Protein AF-A0A382S0F1-F1 (afdb_monomer)

InterPro domains:
  IPR029052 Metallo-dependent phosphatase-like [G3DSA:3.60.21.10] (2-81)
  IPR029052 Metallo-dependent phosphatase-like [SSF56300] (12-71)

Foldseek 3Di:
DPDPVVPDPDDDPQAPEEAEAEAQQLVLVVVVVVLVVCVVPPDARHHYYYPDNQHHDDDRSVVSVVSVVVSVVVCCVPHVNDPDD

Secondary structure (DSSP, 8-state):
---GGGG------S-SEEEEE---TT-HHHHHHHHHHHHHH--TTEEEEE-S----SSTTHHHHHHHHHHHHHHHHHHH--SS--

Organism: NCBI:txid408172

Solvent-accessible surface area (backbone atoms only — not comparable to full-atom values): 5288 Å² total; per-residue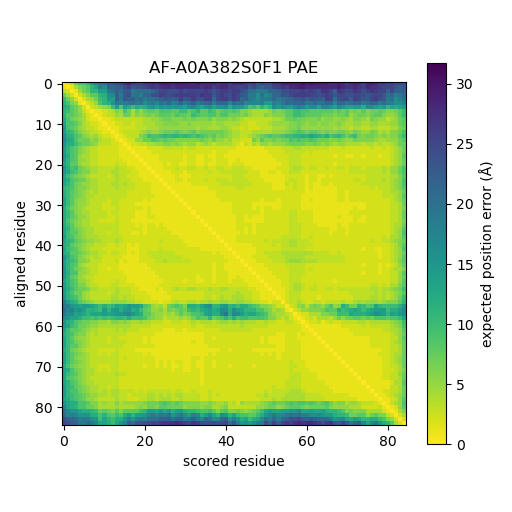 (Å²): 133,85,56,78,74,80,75,60,90,76,81,91,69,83,58,76,42,79,47,76,43,65,69,47,37,25,43,39,72,62,49,49,55,52,49,56,52,43,72,76,68,66,51,78,47,50,41,82,46,74,73,45,54,54,70,49,82,69,92,42,36,66,60,29,51,52,50,52,52,50,51,51,53,54,45,43,75,73,46,64,72,66,91,86,123

Sequence (85 aa):
MISQSESVIAVLKAARRVWAVSAVHGEVDRLRAIHNQLEQHFTPGDRLVYLGNYLGYGPRIIETVDELLLLRRAMLARFNLFDGD

pLDDT: mean 88.8, std 12.52, range [43.75, 98.38]

Radius of gyration: 14.51 Å; Cα contacts (8 Å, |Δi|>4): 84; chains: 1; bounding box: 34×23×39 Å

Nearest PDB structures (foldseek):
  4mcj-assembly4_H  TM=3.285E-01  e=2.073E+00  Parabacteroides distasonis ATCC 8503
  3g23-assembly1_B  TM=3.547E-01  e=3.579E+00  Novosphingobium aromaticivorans DSM 12444
  7dm2-assembly1_A  TM=3.017E-01  e=3.832E+00  Mycobacterium tuberculosis H37Rv
  7cem-assembly1_A  TM=3.146E-01  e=7.081E+00  Escherichia coli K-12

Mean predicted aligned error: 5.37 Å

Structure (mmCIF, N/CA/C/O backbone):
data_AF-A0A382S0F1-F1
#
_entry.id   AF-A0A382S0F1-F1
#
loop_
_atom_site.group_PDB
_atom_site.id
_atom_site.type_symbol
_atom_site.label_atom_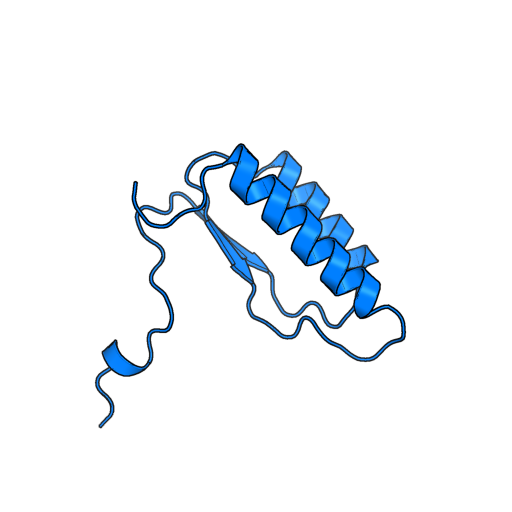id
_atom_site.label_alt_id
_atom_site.label_comp_id
_atom_site.label_asym_id
_atom_site.label_entity_id
_atom_site.label_seq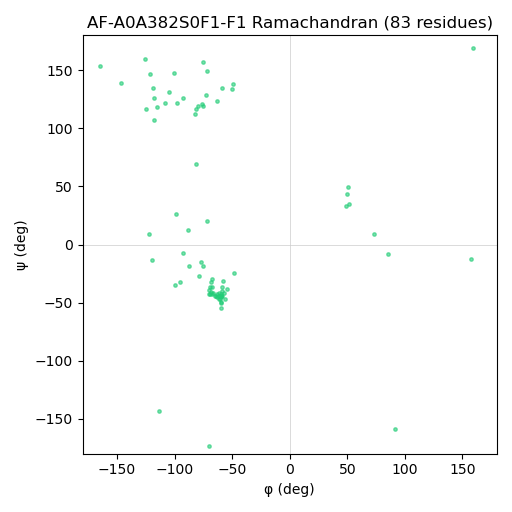_id
_atom_site.pdbx_PDB_ins_code
_atom_site.Cartn_x
_atom_site.Cartn_y
_atom_site.Cartn_z
_atom_site.occupancy
_atom_site.B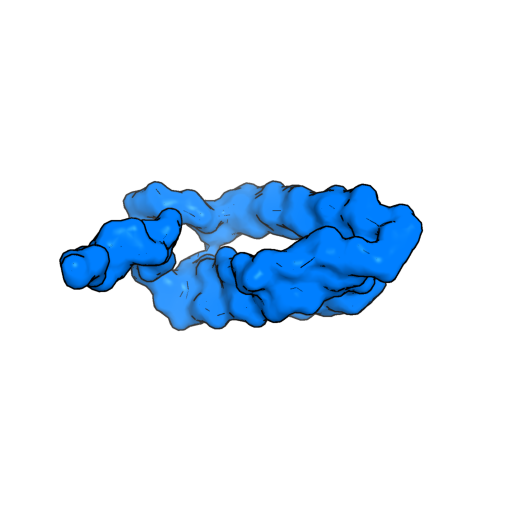_iso_or_equiv
_atom_site.auth_seq_id
_atom_site.auth_comp_id
_atom_site.auth_asym_id
_atom_site.auth_atom_id
_atom_site.pdbx_PDB_model_num
ATOM 1 N N . MET A 1 1 ? 22.026 -13.982 22.392 1.00 46.03 1 MET A N 1
ATOM 2 C CA . MET A 1 1 ? 20.702 -14.525 22.030 1.00 46.03 1 MET A CA 1
ATOM 3 C C . MET A 1 1 ? 19.774 -13.325 21.979 1.00 46.03 1 MET A C 1
ATOM 5 O O . MET A 1 1 ? 19.463 -12.797 23.035 1.00 46.03 1 MET A O 1
ATOM 9 N N . ILE A 1 2 ? 19.494 -12.798 20.783 1.00 54.91 2 ILE A N 1
ATOM 10 C CA . ILE A 1 2 ? 18.604 -11.638 20.615 1.00 54.91 2 ILE A CA 1
ATOM 11 C C . ILE A 1 2 ? 17.227 -12.082 21.113 1.00 54.91 2 ILE A C 1
ATOM 13 O O . ILE A 1 2 ? 16.725 -13.121 20.678 1.00 54.91 2 ILE A O 1
ATOM 17 N N . SER A 1 3 ? 16.670 -11.363 22.087 1.00 61.22 3 SER A N 1
ATOM 18 C CA . SER A 1 3 ? 15.304 -11.618 22.547 1.00 61.22 3 SER A CA 1
ATOM 19 C C . SER A 1 3 ? 14.372 -11.449 21.348 1.00 61.22 3 SER A C 1
ATOM 21 O O . SER A 1 3 ? 14.500 -10.470 20.624 1.00 61.22 3 SER A O 1
ATOM 23 N N . GLN A 1 4 ? 13.422 -12.364 21.134 1.00 58.19 4 GLN A N 1
ATOM 24 C CA . GLN A 1 4 ? 12.429 -12.300 20.041 1.00 58.19 4 GLN A CA 1
ATOM 25 C C . GLN A 1 4 ? 11.741 -10.921 19.919 1.00 58.19 4 GLN A C 1
ATOM 27 O O . GLN A 1 4 ? 11.298 -10.536 18.841 1.00 58.19 4 GLN A O 1
ATOM 32 N N . SER A 1 5 ? 11.690 -10.154 21.014 1.00 62.16 5 SER A N 1
ATOM 33 C CA . SER A 1 5 ? 11.177 -8.783 21.060 1.00 62.16 5 SER A CA 1
ATOM 34 C C . SER A 1 5 ? 12.023 -7.751 20.301 1.00 62.16 5 SER A C 1
ATOM 36 O O . SER A 1 5 ? 11.465 -6.778 19.812 1.00 62.16 5 SER A O 1
ATOM 38 N N . GLU A 1 6 ? 13.340 -7.933 20.182 1.00 68.25 6 GLU A N 1
ATOM 39 C CA . GLU A 1 6 ? 14.234 -6.976 19.501 1.00 68.25 6 GLU A CA 1
ATOM 40 C C . GLU A 1 6 ? 14.125 -7.037 17.968 1.00 68.25 6 GLU A C 1
ATOM 42 O O . GLU A 1 6 ? 14.504 -6.085 17.292 1.00 68.25 6 GLU A O 1
ATOM 47 N N . SER A 1 7 ? 13.581 -8.120 17.401 1.00 80.69 7 SER A N 1
ATOM 48 C CA . SER A 1 7 ? 13.402 -8.284 15.947 1.00 80.69 7 SER A CA 1
ATOM 49 C C . SER A 1 7 ? 12.039 -7.829 15.412 1.00 80.69 7 SER A C 1
ATOM 51 O O . SER A 1 7 ? 11.822 -7.831 14.200 1.00 80.69 7 SER A O 1
ATOM 53 N N . VAL A 1 8 ? 11.096 -7.466 16.286 1.00 82.88 8 VAL A N 1
ATOM 54 C CA . VAL A 1 8 ? 9.748 -7.055 15.874 1.00 82.88 8 VAL A CA 1
ATOM 55 C C . VAL A 1 8 ? 9.764 -5.587 15.456 1.00 82.88 8 VAL A C 1
ATOM 57 O O . VAL A 1 8 ? 9.927 -4.699 16.285 1.00 82.88 8 VAL A O 1
ATOM 60 N N . ILE A 1 9 ? 9.555 -5.329 14.164 1.00 82.19 9 ILE A N 1
ATOM 61 C CA . ILE A 1 9 ? 9.558 -3.968 13.599 1.00 82.19 9 ILE A CA 1
ATOM 62 C C . ILE A 1 9 ? 8.192 -3.266 13.665 1.00 82.19 9 ILE A C 1
ATOM 64 O O . ILE A 1 9 ? 8.130 -2.046 13.541 1.00 82.19 9 ILE A O 1
ATOM 68 N N . ALA A 1 10 ? 7.102 -4.022 13.838 1.00 84.25 10 ALA A N 1
ATOM 69 C CA . ALA A 1 10 ? 5.742 -3.510 14.011 1.00 84.25 10 ALA A CA 1
ATOM 70 C C . ALA A 1 10 ? 4.812 -4.606 14.558 1.00 84.25 10 ALA A C 1
ATOM 72 O O . ALA A 1 10 ? 5.024 -5.792 14.299 1.00 84.25 10 ALA A O 1
ATOM 73 N N . VAL A 1 11 ? 3.750 -4.210 15.267 1.00 86.12 11 VAL A N 1
ATOM 74 C CA . VAL A 1 11 ? 2.692 -5.115 15.745 1.00 86.12 11 VAL A CA 1
ATOM 75 C C . VAL A 1 11 ? 1.344 -4.603 15.258 1.00 86.12 11 VAL A C 1
ATOM 77 O O . VAL A 1 11 ? 0.908 -3.531 15.666 1.00 86.12 11 VAL A O 1
ATOM 80 N N . LEU A 1 12 ? 0.659 -5.391 14.428 1.00 86.25 12 LEU A N 1
ATOM 81 C CA . LEU A 1 12 ? -0.715 -5.097 14.026 1.00 86.25 12 LEU A CA 1
ATOM 82 C C . LEU A 1 12 ? -1.663 -5.419 15.188 1.00 86.25 12 LEU A C 1
ATOM 84 O O . LEU A 1 12 ? -1.746 -6.567 15.625 1.00 86.25 12 LEU A O 1
ATOM 88 N N . LYS A 1 13 ? -2.387 -4.414 15.683 1.00 82.56 13 LYS A N 1
ATOM 89 C CA . LYS A 1 13 ? -3.363 -4.566 16.773 1.00 82.56 13 LYS A CA 1
ATOM 90 C C . LYS A 1 13 ? -4.791 -4.625 16.233 1.00 82.56 13 LYS A C 1
ATOM 92 O O . LYS A 1 13 ? -5.099 -3.994 15.221 1.00 82.56 13 LYS A O 1
ATOM 97 N N . ALA A 1 14 ? -5.640 -5.390 16.927 1.00 79.69 14 ALA A N 1
ATOM 98 C CA . ALA A 1 14 ? -7.087 -5.483 16.692 1.00 79.69 14 ALA A CA 1
ATOM 99 C C . ALA A 1 14 ? -7.489 -5.711 15.216 1.00 79.69 14 ALA A C 1
ATOM 101 O O . ALA A 1 14 ? -8.517 -5.223 14.753 1.00 79.69 14 ALA A O 1
ATOM 102 N N . ALA A 1 15 ? -6.669 -6.441 14.451 1.00 87.44 15 ALA A N 1
ATOM 103 C CA . ALA A 1 15 ? -6.926 -6.680 13.036 1.00 87.44 15 ALA A CA 1
ATOM 104 C C . ALA A 1 15 ? -8.034 -7.725 12.857 1.00 87.44 15 ALA A C 1
ATOM 106 O O . ALA A 1 15 ? -7.881 -8.874 13.269 1.00 87.44 15 ALA A O 1
ATOM 107 N N . ARG A 1 16 ? -9.122 -7.352 12.178 1.00 90.62 16 ARG A N 1
ATOM 108 C CA . ARG A 1 16 ? -10.179 -8.295 11.782 1.00 90.62 16 ARG A CA 1
ATOM 109 C C . ARG A 1 16 ? -9.689 -9.249 10.693 1.00 90.62 16 ARG A C 1
ATOM 111 O O . ARG A 1 16 ? -9.981 -10.442 10.711 1.00 90.62 16 ARG A O 1
ATOM 118 N N . ARG A 1 17 ? -8.956 -8.701 9.725 1.00 94.81 17 ARG A N 1
ATOM 119 C CA . ARG A 1 17 ? -8.335 -9.417 8.610 1.00 94.81 17 ARG A CA 1
ATOM 120 C C . ARG A 1 17 ? -7.032 -8.722 8.251 1.00 94.81 17 ARG A C 1
ATOM 122 O O . ARG A 1 17 ? -6.985 -7.496 8.208 1.00 94.81 17 ARG A O 1
ATOM 129 N N . VAL A 1 18 ? -5.996 -9.503 7.962 1.00 94.94 18 VAL A N 1
ATOM 130 C CA . VAL A 1 18 ? -4.726 -8.984 7.449 1.00 94.94 18 VAL A CA 1
ATOM 131 C C . VAL A 1 18 ? -4.594 -9.367 5.982 1.00 94.94 18 VAL A C 1
ATOM 133 O O . VAL A 1 18 ? -4.626 -10.546 5.635 1.00 94.94 18 VAL A O 1
ATOM 136 N N . TRP A 1 19 ? -4.445 -8.361 5.132 1.00 96.69 19 TRP A N 1
ATOM 137 C CA . TRP A 1 19 ? -4.097 -8.509 3.727 1.00 96.69 19 TRP A CA 1
ATOM 138 C C . TRP A 1 19 ? -2.584 -8.406 3.595 1.00 96.69 19 TRP A C 1
ATOM 140 O O . TRP A 1 19 ? -2.001 -7.427 4.054 1.00 96.69 19 TRP A O 1
ATOM 150 N N . ALA A 1 20 ? -1.952 -9.400 2.977 1.00 96.94 20 ALA A N 1
ATOM 151 C CA . ALA A 1 20 ? -0.517 -9.403 2.733 1.00 96.94 20 ALA A CA 1
ATOM 152 C C . ALA A 1 20 ? -0.246 -9.368 1.228 1.00 96.94 20 ALA A C 1
ATOM 154 O O . ALA A 1 20 ? -0.628 -10.288 0.507 1.00 96.94 20 ALA A O 1
ATOM 155 N N . VAL A 1 21 ? 0.420 -8.313 0.761 1.00 97.00 21 VAL A N 1
ATOM 156 C CA . VAL A 1 21 ? 0.880 -8.205 -0.627 1.00 97.00 21 VAL A CA 1
ATOM 157 C C . VAL A 1 21 ? 2.346 -8.618 -0.677 1.00 97.00 21 VAL A C 1
ATOM 159 O O . VAL A 1 21 ? 3.190 -8.058 0.028 1.00 97.00 21 VAL A O 1
ATOM 162 N N . SER A 1 22 ? 2.638 -9.635 -1.486 1.00 95.12 22 SER A N 1
ATOM 163 C CA . SER A 1 22 ? 3.993 -10.137 -1.716 1.00 95.12 22 SER A CA 1
ATOM 164 C C . SER A 1 22 ? 4.842 -9.144 -2.521 1.00 95.12 22 SER A C 1
ATOM 166 O O . SER A 1 22 ? 4.415 -8.031 -2.820 1.00 95.12 22 SER A O 1
ATOM 168 N N . ALA A 1 23 ? 6.050 -9.561 -2.900 1.00 95.19 23 ALA A N 1
ATOM 169 C CA . ALA A 1 23 ? 6.946 -8.769 -3.733 1.00 95.19 23 ALA A CA 1
ATOM 170 C C . ALA A 1 23 ? 6.259 -8.226 -5.002 1.00 95.19 23 ALA A C 1
ATOM 172 O O . ALA A 1 23 ? 5.572 -8.970 -5.704 1.00 95.19 23 ALA A O 1
ATOM 173 N N . VAL A 1 24 ? 6.468 -6.936 -5.286 1.00 94.94 24 VAL A N 1
ATOM 174 C CA . VAL A 1 24 ? 5.822 -6.215 -6.401 1.00 94.94 24 VAL A CA 1
ATOM 175 C C . VAL A 1 24 ? 6.747 -6.094 -7.614 1.00 94.94 24 VAL A C 1
ATOM 177 O O . VAL A 1 24 ? 6.284 -6.147 -8.748 1.00 94.94 24 VAL A O 1
ATOM 180 N N . HIS A 1 25 ? 8.052 -5.939 -7.392 1.00 94.56 25 HIS A N 1
ATOM 181 C CA . HIS A 1 25 ? 9.089 -5.896 -8.425 1.00 94.56 25 HIS A CA 1
ATOM 182 C C . HIS A 1 25 ? 8.846 -4.906 -9.583 1.00 94.56 25 HIS A C 1
ATOM 184 O O . HIS A 1 25 ? 9.251 -5.162 -10.713 1.00 94.56 25 HIS A O 1
ATOM 190 N N . GLY A 1 26 ? 8.243 -3.745 -9.325 1.00 95.25 26 GLY A N 1
ATOM 191 C CA . GLY A 1 26 ? 8.007 -2.739 -10.369 1.00 95.25 26 GLY A CA 1
ATOM 192 C C . GLY A 1 26 ? 6.891 -3.087 -11.368 1.00 95.25 26 GLY A C 1
ATOM 193 O O . GLY A 1 26 ? 6.733 -2.399 -12.379 1.00 95.25 26 GLY A O 1
ATOM 194 N N . GLU A 1 27 ? 6.117 -4.148 -11.114 1.00 94.81 27 GLU A N 1
ATOM 195 C CA . GLU A 1 27 ? 5.018 -4.602 -11.974 1.00 94.81 27 GLU A CA 1
ATOM 196 C C . GLU A 1 27 ? 3.741 -3.783 -11.723 1.00 94.81 27 GLU A C 1
ATOM 198 O O . GLU A 1 27 ? 2.752 -4.280 -11.177 1.00 94.81 27 GLU A O 1
ATOM 203 N N . VAL A 1 28 ? 3.761 -2.504 -12.115 1.00 96.25 28 VAL A N 1
ATOM 204 C CA . VAL A 1 28 ? 2.690 -1.534 -11.817 1.00 96.25 28 VAL A CA 1
ATOM 205 C C . VAL A 1 28 ? 1.294 -1.996 -12.255 1.00 96.25 28 VAL A C 1
ATOM 207 O O . VAL A 1 28 ? 0.327 -1.811 -11.522 1.00 96.25 28 VAL A O 1
ATOM 210 N N . ASP A 1 29 ? 1.167 -2.658 -13.405 1.00 96.69 29 ASP A N 1
ATOM 211 C CA . ASP A 1 29 ? -0.141 -3.097 -13.911 1.00 96.69 29 ASP A CA 1
ATOM 212 C C . ASP A 1 29 ? -0.734 -4.228 -13.056 1.00 96.69 29 ASP A C 1
ATOM 214 O O . ASP A 1 29 ? -1.935 -4.254 -12.780 1.00 96.69 29 ASP A O 1
ATOM 218 N N . ARG A 1 30 ? 0.120 -5.135 -12.564 1.00 95.94 30 ARG A N 1
ATOM 219 C CA . ARG A 1 30 ? -0.296 -6.186 -11.624 1.00 95.94 30 ARG A CA 1
ATOM 220 C C . ARG A 1 30 ? -0.636 -5.596 -10.262 1.00 95.94 30 ARG A C 1
ATOM 222 O O . ARG A 1 30 ? -1.617 -6.013 -9.650 1.00 95.94 30 ARG A O 1
ATOM 229 N N . LEU A 1 31 ? 0.139 -4.610 -9.809 1.00 97.06 31 LEU A N 1
ATOM 230 C CA . LEU A 1 31 ? -0.138 -3.903 -8.564 1.00 97.06 31 LEU A CA 1
ATOM 231 C C . LEU A 1 31 ? -1.504 -3.206 -8.613 1.00 97.06 31 LEU A C 1
ATOM 233 O O . LEU A 1 31 ? -2.308 -3.394 -7.705 1.00 97.06 31 LEU A O 1
ATOM 237 N N . ARG A 1 32 ? -1.813 -2.491 -9.702 1.00 98.12 32 ARG A N 1
ATOM 238 C CA . ARG A 1 32 ? -3.126 -1.862 -9.926 1.00 98.12 32 ARG A CA 1
ATOM 239 C C . ARG A 1 32 ? -4.270 -2.868 -9.883 1.00 98.12 32 ARG A C 1
ATOM 241 O O . ARG A 1 32 ? -5.304 -2.599 -9.281 1.00 98.12 32 ARG A O 1
ATOM 248 N N . ALA A 1 33 ? -4.091 -4.049 -10.475 1.00 98.38 33 ALA A N 1
ATOM 249 C CA . ALA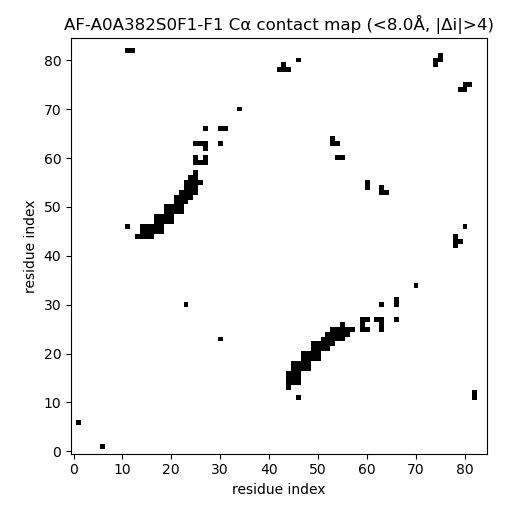 A 1 33 ? -5.104 -5.100 -10.405 1.00 98.38 33 ALA A CA 1
ATOM 250 C C . ALA A 1 33 ? -5.368 -5.550 -8.955 1.00 98.38 33 ALA A C 1
ATOM 252 O O . ALA A 1 33 ? -6.525 -5.693 -8.560 1.00 98.38 33 ALA A O 1
ATOM 253 N N . ILE A 1 34 ? -4.315 -5.707 -8.145 1.00 97.81 34 ILE A N 1
ATOM 254 C CA . ILE A 1 34 ? -4.439 -6.014 -6.711 1.00 97.81 34 ILE A CA 1
ATOM 255 C C . ILE A 1 34 ? -5.122 -4.861 -5.965 1.00 97.81 34 ILE A C 1
ATOM 257 O O . ILE A 1 34 ? -6.024 -5.101 -5.168 1.00 97.81 34 ILE A O 1
ATOM 261 N N . HIS A 1 35 ? -4.732 -3.616 -6.237 1.00 98.06 35 HIS A N 1
ATOM 262 C CA . HIS A 1 35 ? -5.324 -2.425 -5.625 1.00 98.06 35 HIS A CA 1
ATOM 263 C C . HIS A 1 35 ? -6.824 -2.321 -5.898 1.00 98.06 35 HIS A C 1
ATOM 265 O O . HIS A 1 35 ? -7.592 -2.118 -4.963 1.00 98.06 35 HIS A O 1
ATOM 271 N N . ASN A 1 36 ? -7.256 -2.575 -7.134 1.00 98.00 36 ASN A N 1
ATOM 272 C CA . ASN A 1 36 ? -8.676 -2.608 -7.484 1.00 98.00 36 ASN A CA 1
ATOM 273 C C . ASN A 1 36 ? -9.446 -3.662 -6.672 1.00 98.00 36 ASN A C 1
ATOM 275 O O . ASN A 1 36 ? -10.566 -3.408 -6.237 1.00 98.00 36 ASN A O 1
ATOM 279 N N . GLN A 1 37 ? -8.854 -4.839 -6.438 1.00 97.75 37 GLN A N 1
ATOM 280 C CA . GLN A 1 37 ? -9.469 -5.867 -5.590 1.00 97.75 37 GLN A CA 1
ATOM 281 C C . GLN A 1 37 ? -9.511 -5.444 -4.117 1.00 97.75 37 GLN A C 1
ATOM 283 O O . GLN A 1 37 ? -10.522 -5.648 -3.446 1.00 97.75 37 GLN A O 1
ATOM 288 N N . LEU A 1 38 ? -8.447 -4.816 -3.612 1.00 96.75 38 LEU A N 1
ATOM 289 C CA . LEU A 1 38 ? -8.434 -4.272 -2.256 1.00 96.75 38 LEU A CA 1
ATOM 290 C C . LEU A 1 38 ? -9.537 -3.223 -2.090 1.00 96.75 38 LEU A C 1
ATOM 292 O O . LEU A 1 38 ? -10.346 -3.348 -1.184 1.00 96.75 38 LEU A O 1
ATOM 296 N N . GLU A 1 39 ? -9.654 -2.244 -2.982 1.00 94.62 39 GLU A N 1
ATOM 297 C CA . GLU A 1 39 ? -10.682 -1.198 -2.877 1.00 94.62 39 GLU A CA 1
ATOM 298 C C . GLU A 1 39 ? -12.121 -1.735 -2.847 1.00 94.62 39 GLU A C 1
ATOM 300 O O . GLU A 1 39 ? -12.978 -1.141 -2.193 1.00 94.62 39 GLU A O 1
ATOM 305 N N . GLN A 1 40 ? -12.384 -2.862 -3.512 1.00 96.06 40 GLN A N 1
ATOM 306 C CA . GLN A 1 40 ? -13.704 -3.502 -3.544 1.00 96.06 40 GLN A CA 1
ATOM 307 C C . GLN A 1 40 ? -14.026 -4.311 -2.281 1.00 96.06 40 GLN A C 1
ATOM 309 O O . GLN A 1 40 ? -15.199 -4.483 -1.946 1.00 96.06 40 GLN A O 1
ATOM 314 N N . HIS A 1 41 ? -13.011 -4.829 -1.587 1.00 96.38 41 HIS A N 1
ATOM 315 C CA . HIS A 1 41 ? -13.194 -5.813 -0.515 1.00 96.38 41 HIS A CA 1
ATOM 316 C C . HIS A 1 41 ? -12.686 -5.366 0.855 1.00 96.38 41 HIS A C 1
ATOM 318 O O . HIS A 1 41 ? -12.999 -6.014 1.859 1.00 96.38 41 HIS A O 1
ATOM 324 N N . PHE A 1 42 ? -11.904 -4.292 0.912 1.00 96.31 42 PHE A N 1
ATOM 325 C CA . PHE A 1 42 ? -11.349 -3.769 2.148 1.00 96.31 42 PHE A CA 1
ATOM 326 C C . PHE A 1 42 ? -12.446 -3.090 2.966 1.00 96.31 42 PHE A C 1
ATOM 328 O O . PHE A 1 42 ? -13.197 -2.245 2.476 1.00 96.31 42 PHE A O 1
ATOM 335 N N . THR A 1 43 ? -12.542 -3.474 4.234 1.00 94.62 43 THR A N 1
ATOM 336 C CA . THR A 1 43 ? -13.554 -2.962 5.165 1.00 94.62 43 THR A CA 1
ATOM 337 C C . THR A 1 43 ? -12.893 -2.396 6.418 1.00 94.62 43 THR A C 1
ATOM 339 O O . THR A 1 43 ? -11.771 -2.800 6.730 1.00 94.62 43 THR A O 1
ATOM 342 N N . PRO A 1 44 ? -13.577 -1.533 7.193 1.00 92.44 44 PRO A N 1
ATOM 343 C CA . PRO A 1 44 ? -13.063 -1.072 8.482 1.00 92.44 44 PRO A CA 1
ATOM 344 C C . PRO A 1 44 ? -12.584 -2.231 9.376 1.00 92.44 44 PRO A C 1
ATOM 346 O O . PRO A 1 44 ? -13.220 -3.285 9.437 1.00 92.44 44 PRO A O 1
ATOM 349 N N . GLY A 1 45 ? -11.442 -2.040 10.041 1.00 90.81 45 GLY A N 1
ATOM 350 C CA . GLY A 1 45 ? -10.785 -3.057 10.874 1.00 90.81 45 GLY A CA 1
ATOM 351 C C . GLY A 1 45 ? -9.868 -4.031 10.121 1.00 90.81 45 GLY A C 1
ATOM 352 O O . GLY A 1 45 ? -9.145 -4.802 10.759 1.00 90.81 45 GLY A O 1
ATOM 353 N N . ASP A 1 46 ? -9.853 -4.009 8.786 1.00 94.44 46 ASP A N 1
ATOM 354 C CA . ASP A 1 46 ? -8.827 -4.709 8.013 1.00 94.44 46 ASP A CA 1
ATOM 355 C C . ASP A 1 46 ? -7.478 -3.979 8.130 1.00 94.44 46 ASP A C 1
ATOM 357 O O . ASP A 1 46 ? -7.410 -2.757 8.276 1.00 94.44 46 ASP A O 1
ATOM 361 N N . ARG A 1 47 ? -6.377 -4.730 8.054 1.00 93.44 47 ARG A N 1
ATOM 362 C CA . ARG A 1 47 ? -5.006 -4.205 8.017 1.00 93.44 47 ARG A CA 1
ATOM 363 C C . ARG A 1 47 ? -4.313 -4.679 6.744 1.00 93.44 47 ARG A C 1
ATOM 365 O O . ARG A 1 47 ? -4.565 -5.787 6.277 1.00 93.44 47 ARG A O 1
ATOM 372 N N . LEU A 1 48 ? -3.434 -3.848 6.192 1.00 93.62 48 LEU A N 1
ATOM 373 C CA . LEU A 1 48 ? -2.670 -4.141 4.980 1.00 93.62 48 LEU A CA 1
ATOM 374 C C . LEU A 1 48 ? -1.178 -4.148 5.309 1.00 93.62 48 LEU A C 1
ATOM 376 O O . LEU A 1 48 ? -0.658 -3.169 5.842 1.00 93.62 48 LEU A O 1
ATOM 380 N N . VAL A 1 49 ? -0.497 -5.238 4.970 1.00 94.12 49 VAL A N 1
ATOM 381 C CA . VAL A 1 49 ? 0.956 -5.358 5.042 1.00 94.12 49 VAL A CA 1
ATOM 382 C C . VAL A 1 49 ? 1.514 -5.612 3.653 1.00 94.12 49 VAL A C 1
ATOM 384 O O . VAL A 1 49 ? 1.024 -6.445 2.893 1.00 94.12 49 VAL A O 1
ATOM 387 N N . TYR A 1 50 ? 2.573 -4.891 3.336 1.00 95.25 50 TYR A N 1
ATOM 388 C CA . TYR A 1 50 ? 3.381 -5.155 2.168 1.00 95.25 50 TYR A CA 1
ATOM 389 C C . TYR A 1 50 ? 4.691 -5.808 2.602 1.00 95.25 50 TYR A C 1
ATOM 391 O O . TYR A 1 50 ? 5.365 -5.314 3.505 1.00 95.25 50 TYR A O 1
ATOM 399 N N . LEU A 1 51 ? 5.065 -6.906 1.947 1.00 94.38 51 LEU A N 1
ATOM 400 C CA . LEU A 1 51 ? 6.227 -7.718 2.326 1.00 94.38 51 LEU A CA 1
ATOM 401 C C . LEU A 1 51 ? 7.543 -7.251 1.673 1.00 94.38 51 LEU A C 1
ATOM 403 O O . LEU A 1 51 ? 8.549 -7.953 1.733 1.00 94.38 51 LEU A O 1
ATOM 407 N N . GLY A 1 52 ? 7.551 -6.061 1.068 1.00 92.38 52 GLY A N 1
ATOM 408 C CA . GLY A 1 52 ? 8.740 -5.449 0.478 1.00 92.38 52 GLY A CA 1
ATOM 409 C C . GLY A 1 52 ? 8.943 -5.774 -1.001 1.00 92.38 52 GLY A C 1
ATOM 410 O O . GLY A 1 52 ? 8.002 -6.094 -1.724 1.00 92.38 52 GLY A O 1
ATOM 411 N N . ASN A 1 53 ? 10.193 -5.634 -1.460 1.00 94.69 53 ASN A N 1
ATOM 412 C CA . ASN A 1 53 ? 10.599 -5.816 -2.859 1.00 94.69 53 ASN A CA 1
ATOM 413 C C . ASN A 1 53 ? 9.716 -5.034 -3.848 1.00 94.69 53 ASN A C 1
ATOM 415 O O . ASN A 1 53 ? 9.301 -5.551 -4.885 1.00 94.69 53 ASN A O 1
ATOM 419 N N . TYR A 1 54 ? 9.404 -3.780 -3.506 1.00 93.81 54 TYR A N 1
ATOM 420 C CA . TYR A 1 54 ? 8.633 -2.878 -4.370 1.00 93.81 54 TYR A CA 1
ATOM 421 C C . TYR A 1 54 ? 9.384 -2.552 -5.645 1.00 93.81 54 TYR A C 1
ATOM 423 O O . TYR A 1 54 ? 8.830 -2.571 -6.742 1.00 93.81 54 TYR A O 1
ATOM 431 N N . LEU A 1 55 ? 10.667 -2.261 -5.456 1.00 90.75 55 LEU A N 1
ATOM 432 C CA . LEU A 1 55 ? 11.598 -1.927 -6.508 1.00 90.75 55 LEU A CA 1
ATOM 433 C C . LEU A 1 55 ? 12.025 -3.251 -7.142 1.00 90.75 55 LEU A C 1
ATOM 435 O O . LEU A 1 55 ? 12.521 -4.146 -6.458 1.00 90.75 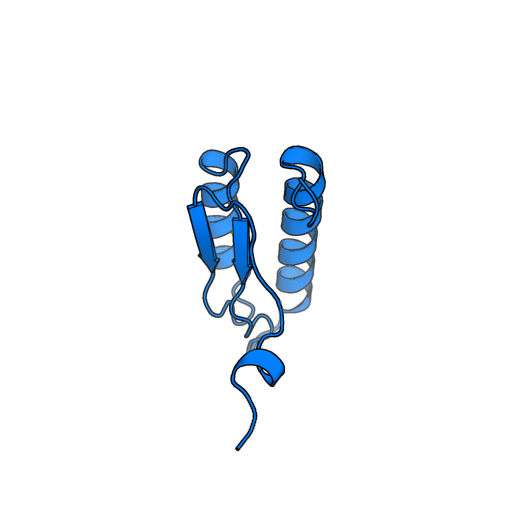55 LEU A O 1
ATOM 439 N N . GLY A 1 56 ? 11.745 -3.407 -8.428 1.00 79.69 56 GLY A N 1
ATOM 440 C CA . GLY A 1 56 ? 12.231 -4.538 -9.207 1.00 79.69 56 GLY A CA 1
ATOM 441 C C . GLY A 1 56 ? 13.212 -4.087 -10.265 1.00 79.69 56 GLY A C 1
ATOM 442 O O . GLY A 1 56 ? 13.991 -3.158 -10.059 1.00 79.69 56 GLY A O 1
ATOM 443 N N . TYR A 1 57 ? 13.136 -4.751 -11.410 1.00 75.94 57 TYR A N 1
ATOM 444 C CA . TYR A 1 57 ? 14.016 -4.529 -12.544 1.00 75.94 57 TYR A CA 1
ATOM 445 C C . TYR A 1 57 ? 13.152 -4.051 -13.710 1.00 75.94 57 TYR A C 1
ATOM 447 O O . TYR A 1 57 ? 12.370 -4.818 -14.259 1.00 75.94 57 TYR A O 1
ATOM 455 N N . GLY A 1 58 ? 13.234 -2.769 -14.060 1.00 74.12 58 GLY A N 1
ATOM 456 C CA . GLY A 1 58 ? 12.441 -2.224 -15.160 1.00 74.12 58 GLY A CA 1
ATOM 457 C C . GLY A 1 58 ? 12.268 -0.706 -15.101 1.00 74.12 58 GLY A C 1
A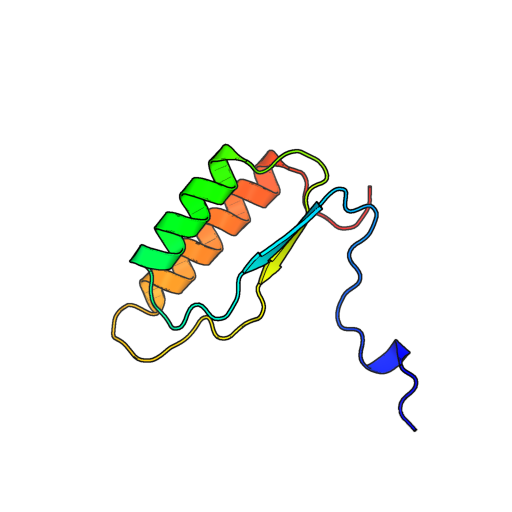TOM 458 O O . GLY A 1 58 ? 12.596 -0.084 -14.091 1.00 74.12 58 GLY A O 1
ATOM 459 N N . PRO A 1 59 ? 11.745 -0.089 -16.174 1.00 86.94 59 PRO A N 1
ATOM 460 C CA . PRO A 1 59 ? 11.679 1.368 -16.291 1.00 86.94 59 PRO A CA 1
ATOM 461 C C . PRO A 1 59 ? 10.547 2.011 -15.470 1.00 86.94 59 PRO A C 1
ATOM 463 O O . PRO A 1 59 ? 10.574 3.216 -15.245 1.00 86.94 59 PRO A O 1
ATOM 466 N N . ARG A 1 60 ? 9.564 1.231 -14.993 1.00 93.88 60 ARG A N 1
ATOM 467 C CA . ARG A 1 60 ? 8.321 1.734 -14.364 1.00 93.88 60 ARG A CA 1
ATOM 468 C C . ARG A 1 60 ? 8.340 1.726 -12.831 1.00 93.88 60 ARG A C 1
ATOM 470 O O . ARG A 1 60 ? 7.302 1.635 -12.175 1.00 93.88 60 ARG A O 1
ATOM 477 N N . ILE A 1 61 ? 9.530 1.807 -12.236 1.00 94.69 61 ILE A N 1
ATOM 478 C CA . ILE A 1 61 ? 9.690 1.809 -10.774 1.00 94.69 61 ILE A CA 1
ATOM 479 C C . ILE A 1 61 ? 9.018 3.039 -10.153 1.00 94.69 61 ILE A C 1
ATOM 481 O O . ILE A 1 61 ? 8.324 2.899 -9.150 1.00 94.69 61 ILE A O 1
ATOM 485 N N . ILE A 1 62 ? 9.176 4.219 -10.765 1.00 95.88 62 ILE A N 1
ATOM 486 C CA . ILE A 1 62 ? 8.552 5.460 -10.277 1.00 95.88 62 ILE A CA 1
ATOM 487 C C . ILE A 1 62 ? 7.027 5.310 -10.261 1.00 95.88 62 ILE A C 1
ATOM 489 O O . ILE A 1 62 ? 6.415 5.503 -9.218 1.00 95.88 62 ILE A O 1
ATOM 493 N N . GLU A 1 63 ? 6.433 4.839 -11.361 1.00 97.44 63 GLU A N 1
ATOM 494 C CA . GLU A 1 63 ? 4.986 4.595 -11.445 1.00 97.44 63 GLU A CA 1
ATOM 495 C C . GLU A 1 63 ? 4.498 3.597 -10.384 1.00 97.44 63 GLU A C 1
ATOM 497 O O . GLU A 1 63 ? 3.414 3.753 -9.829 1.00 97.44 63 GLU A O 1
ATOM 502 N N . THR A 1 64 ? 5.306 2.581 -10.070 1.00 96.94 64 THR A N 1
ATOM 503 C CA . THR A 1 64 ? 4.987 1.605 -9.017 1.00 96.94 64 THR A CA 1
ATOM 504 C C . THR A 1 64 ? 4.981 2.253 -7.633 1.00 96.94 64 THR A C 1
ATOM 506 O O . THR A 1 64 ? 4.101 1.973 -6.821 1.00 96.94 64 THR A O 1
ATOM 509 N N . VAL A 1 65 ? 5.948 3.129 -7.346 1.00 97.06 65 VAL A N 1
ATOM 510 C CA . VAL A 1 65 ? 6.002 3.870 -6.077 1.00 97.06 65 VAL A CA 1
ATOM 511 C C . VAL A 1 65 ? 4.840 4.858 -5.978 1.00 97.06 65 VAL A C 1
ATOM 513 O O . VAL A 1 65 ? 4.199 4.930 -4.929 1.00 97.06 65 VAL A O 1
ATOM 516 N N . ASP A 1 66 ? 4.520 5.568 -7.060 1.00 98.12 66 ASP A N 1
ATOM 517 C CA . ASP A 1 66 ? 3.382 6.489 -7.108 1.00 98.12 66 ASP A CA 1
ATOM 518 C C . ASP A 1 66 ? 2.060 5.765 -6.831 1.00 98.12 66 ASP A C 1
ATOM 520 O O . ASP A 1 66 ? 1.248 6.243 -6.035 1.00 98.12 66 ASP A O 1
ATOM 524 N N . GLU A 1 67 ? 1.877 4.581 -7.415 1.00 97.94 67 GLU A N 1
ATOM 525 C CA . GLU A 1 67 ? 0.717 3.716 -7.194 1.00 97.94 67 GLU A CA 1
ATOM 526 C C . GLU A 1 67 ? 0.621 3.239 -5.730 1.00 97.94 67 GLU A C 1
ATOM 528 O O . GLU A 1 67 ? -0.441 3.330 -5.110 1.00 97.94 67 GLU A O 1
ATOM 533 N N . LEU A 1 68 ? 1.735 2.805 -5.121 1.00 97.69 68 LEU A N 1
ATOM 534 C CA . LEU A 1 68 ? 1.781 2.442 -3.694 1.00 97.69 68 LEU A CA 1
ATOM 535 C C . LEU A 1 68 ? 1.388 3.619 -2.791 1.00 97.69 68 LEU A C 1
ATOM 537 O O . LEU A 1 68 ? 0.618 3.461 -1.838 1.00 97.69 68 LEU A O 1
ATOM 541 N N . LEU A 1 69 ? 1.916 4.812 -3.080 1.00 97.75 69 LEU A N 1
ATOM 542 C CA . LEU A 1 69 ? 1.614 6.020 -2.318 1.00 97.75 69 LEU A CA 1
ATOM 543 C C . LEU A 1 69 ? 0.159 6.458 -2.508 1.00 97.75 69 LEU A C 1
ATOM 545 O O . LEU A 1 69 ? -0.460 6.919 -1.546 1.00 97.75 69 LEU A O 1
ATOM 549 N N . LEU A 1 70 ? -0.394 6.304 -3.714 1.00 97.75 70 LEU A N 1
ATOM 550 C CA . LEU A 1 70 ? -1.793 6.593 -4.014 1.00 97.75 70 LEU A CA 1
ATOM 551 C C . LEU A 1 70 ? -2.727 5.733 -3.162 1.00 97.75 70 LEU A C 1
ATOM 553 O O . LEU A 1 70 ? -3.530 6.292 -2.408 1.00 97.75 70 LEU A O 1
ATOM 557 N N . LEU A 1 71 ? -2.563 4.406 -3.203 1.00 97.06 71 LEU A N 1
ATOM 558 C CA . LEU A 1 71 ? -3.381 3.502 -2.396 1.00 97.06 71 LEU A CA 1
ATOM 559 C C . LEU A 1 71 ? -3.212 3.794 -0.904 1.00 97.06 71 LEU A C 1
ATOM 561 O O . LEU A 1 71 ? -4.200 3.893 -0.178 1.00 97.06 71 LEU A O 1
ATOM 565 N N . ARG A 1 72 ? -1.972 3.980 -0.429 1.00 95.44 72 ARG A N 1
ATOM 566 C CA . ARG A 1 72 ? -1.710 4.251 0.992 1.00 95.44 72 ARG A CA 1
ATOM 567 C C . ARG A 1 72 ? -2.485 5.472 1.483 1.00 95.44 72 ARG A C 1
ATOM 569 O O . ARG A 1 72 ? -3.107 5.403 2.541 1.00 95.44 72 ARG A O 1
ATOM 576 N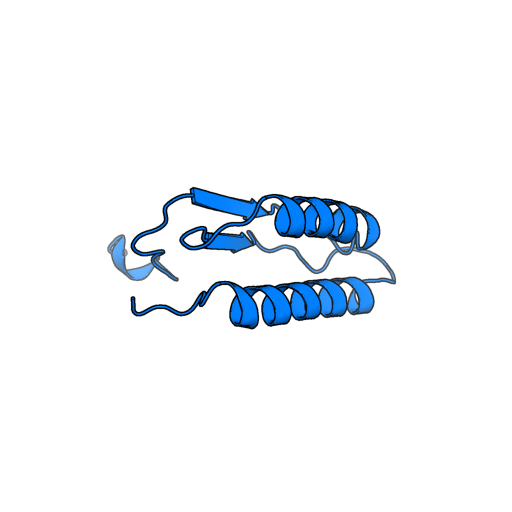 N . ARG A 1 73 ? -2.466 6.578 0.730 1.00 96.12 73 ARG A N 1
ATOM 577 C CA . ARG A 1 73 ? -3.225 7.790 1.082 1.00 96.12 73 ARG A CA 1
ATOM 578 C C . ARG A 1 73 ? -4.727 7.518 1.114 1.00 96.12 73 ARG A C 1
ATOM 580 O O . ARG A 1 73 ? -5.380 7.900 2.082 1.00 96.12 73 ARG A O 1
ATOM 587 N N . ALA A 1 74 ? -5.259 6.839 0.097 1.00 94.94 74 ALA A N 1
ATOM 588 C CA . ALA A 1 74 ? -6.682 6.522 0.014 1.00 94.94 74 ALA A CA 1
ATOM 589 C C . ALA A 1 74 ? -7.145 5.636 1.184 1.00 94.94 74 ALA A C 1
ATOM 591 O O . ALA A 1 74 ? -8.170 5.909 1.807 1.00 94.94 74 ALA A O 1
ATOM 592 N N . MET A 1 75 ? -6.361 4.613 1.526 1.00 93.56 75 MET A N 1
ATOM 593 C CA . MET A 1 75 ? -6.676 3.673 2.600 1.00 93.56 75 MET A CA 1
ATOM 594 C C . MET A 1 75 ? -6.596 4.327 3.985 1.00 93.56 75 MET A C 1
ATOM 596 O O . MET A 1 75 ? -7.498 4.136 4.800 1.00 93.56 75 MET A O 1
ATOM 600 N N . LEU A 1 76 ? -5.571 5.151 4.239 1.00 92.19 76 LEU A N 1
ATOM 601 C CA . LEU A 1 76 ? -5.457 5.918 5.487 1.00 92.19 76 LEU A CA 1
ATOM 602 C C . LEU A 1 76 ? -6.651 6.857 5.686 1.00 92.19 76 LEU A C 1
ATOM 604 O O . LEU A 1 76 ? -7.214 6.898 6.776 1.00 92.19 76 LEU A O 1
ATOM 608 N N . ALA A 1 77 ? -7.061 7.567 4.631 1.00 93.12 77 ALA A N 1
ATOM 609 C CA . ALA A 1 77 ? -8.172 8.512 4.695 1.00 93.12 77 ALA A CA 1
ATOM 610 C C . ALA A 1 77 ? -9.540 7.838 4.908 1.00 93.12 77 ALA A C 1
ATOM 612 O O . ALA A 1 77 ? -10.421 8.434 5.520 1.00 93.12 77 ALA A O 1
ATOM 613 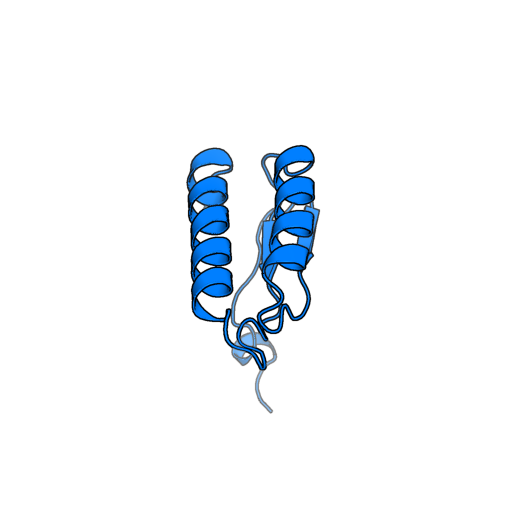N N . ARG A 1 78 ? -9.738 6.616 4.393 1.00 93.00 78 ARG A N 1
ATOM 614 C CA . ARG A 1 78 ? -11.045 5.930 4.402 1.00 93.00 78 ARG A CA 1
ATOM 615 C C . ARG A 1 78 ? -11.247 4.972 5.573 1.00 93.00 78 ARG A C 1
ATOM 617 O O . ARG A 1 78 ? -12.383 4.791 5.996 1.00 93.00 78 ARG A O 1
ATOM 624 N N . PHE A 1 79 ? -10.183 4.335 6.063 1.00 91.06 79 PHE A N 1
ATOM 625 C CA . PHE A 1 79 ? -10.290 3.202 6.995 1.00 91.06 79 PHE A CA 1
ATOM 626 C C . PHE A 1 79 ? -9.574 3.411 8.332 1.00 91.06 79 PHE A C 1
ATOM 628 O O . PHE A 1 79 ? -9.459 2.462 9.102 1.00 91.06 79 PHE A O 1
ATOM 635 N N . ASN A 1 80 ? -9.100 4.629 8.606 1.00 84.50 80 ASN A N 1
ATOM 636 C CA . ASN A 1 80 ? -8.427 4.998 9.853 1.00 84.50 80 ASN A CA 1
ATOM 637 C C . ASN A 1 80 ? -7.285 4.036 10.241 1.00 84.50 80 ASN A C 1
ATOM 639 O O . ASN A 1 80 ? -7.212 3.543 11.361 1.00 84.50 80 ASN A O 1
ATOM 643 N N . LEU A 1 81 ? -6.381 3.738 9.300 1.00 84.12 81 LEU A N 1
ATOM 644 C CA . LEU A 1 81 ? -5.333 2.715 9.469 1.00 84.12 81 LEU A CA 1
ATOM 645 C C . LEU A 1 81 ? -4.191 3.095 10.435 1.00 84.12 81 LEU A C 1
ATOM 647 O O . LEU A 1 81 ? -3.115 2.502 10.368 1.00 84.12 81 LEU A O 1
ATOM 651 N N . PHE A 1 82 ? -4.399 4.060 11.324 1.00 72.88 82 PHE A N 1
ATOM 652 C CA . PHE A 1 82 ? -3.420 4.449 12.332 1.00 72.88 82 PHE A CA 1
ATOM 653 C C . PHE A 1 82 ? -3.354 3.410 13.465 1.00 72.88 82 PHE A C 1
ATOM 655 O O . PHE A 1 82 ? -4.276 2.612 13.674 1.00 72.88 82 PHE A O 1
ATOM 662 N N . ASP A 1 83 ? -2.225 3.381 14.168 1.00 65.38 83 ASP A N 1
ATOM 663 C CA . ASP A 1 83 ? -2.078 2.605 15.397 1.00 65.38 83 ASP A CA 1
ATOM 664 C C . ASP A 1 83 ? -2.692 3.412 16.545 1.00 65.38 83 ASP A C 1
ATOM 666 O O . ASP A 1 83 ? -2.189 4.493 16.853 1.00 65.38 83 ASP A O 1
ATOM 670 N N . GLY A 1 84 ? -3.758 2.918 17.186 1.00 56.53 84 GLY A N 1
ATOM 671 C CA . GLY A 1 84 ? -4.304 3.610 18.362 1.00 56.53 84 GLY A CA 1
ATOM 672 C C . GLY A 1 84 ? -5.758 3.360 18.759 1.00 56.53 84 GLY A C 1
ATOM 673 O O . GLY A 1 84 ? -6.085 3.719 19.886 1.00 56.53 84 GLY A O 1
ATOM 674 N N . ASP A 1 85 ? -6.579 2.728 17.919 1.00 43.75 85 ASP A N 1
ATOM 675 C CA . ASP A 1 85 ? -7.985 2.425 18.247 1.00 43.75 85 ASP A CA 1
ATOM 676 C C . ASP A 1 85 ? -8.193 0.966 18.679 1.00 43.75 85 ASP A C 1
ATOM 678 O O . ASP A 1 85 ? -7.692 0.055 17.969 1.00 43.75 85 ASP A O 1
#